Protein AF-A0A2Z4YDE4-F1 (afdb_monomer_lite)

Sequence (146 aa):
MEKSNVDPTDRDPVVAAVKQLNEPYKNTEFRRRPAYEYGSTKVHSVVFKGEDGEWRENYAFEKGKTIIAYHSLVDLLKDRKTYFLPFYQDHDSLKIITIILMALAFSAAFLYLVASGAKPESLQLLTGILGLLVGYLIGNVPGQKS

Organism: Rhizobium leguminosarum (NCBI:txid384)

Foldseek 3Di:
DDPPPPPPCVPDVQQVQQCVVCVVFPKADWDWDDWDDDDQKTKIWIWIQGPVRDIAIKIWIDHPPDIHIGRDPVRLCPDPVNPPPVDDPPVVVVVVVVVVVVVVVLVVLVVVCVVVPNDVVSVVVSVVVVVVVVVVCVVPPPDPDD

pLDDT: mean 74.9, std 16.46, range [34.81, 95.38]

Secondary structure (DSSP, 8-state):
-------GGGG-HHHHHHHHHTTTS--EEEEEEEEEEETTEEEEEEEEE-TTS-EEEEEEEEETTEEEEESSHHHHHH-TTS----S---HHHHHHHHHHHHHHHHHHHHHHHHHH---HHHHHHHHHHHHHHHHHHHHT-TT---

Radius of gyration: 26.17 Å; chains: 1; bounding box: 59×37×70 Å

Structure (mmCIF, N/CA/C/O backbone):
data_AF-A0A2Z4YDE4-F1
#
_entry.id   AF-A0A2Z4YDE4-F1
#
loop_
_atom_site.group_PDB
_atom_site.id
_atom_site.type_symbol
_atom_site.label_atom_id
_atom_site.label_alt_id
_atom_site.label_comp_id
_atom_site.label_asym_id
_atom_site.label_entity_id
_atom_site.label_seq_id
_atom_site.pdbx_PDB_ins_code
_atom_site.Cartn_x
_atom_site.Cartn_y
_atom_site.Cartn_z
_atom_site.occupancy
_atom_site.B_iso_or_equiv
_atom_site.auth_seq_id
_atom_site.auth_comp_id
_atom_site.auth_asym_id
_atom_site.auth_atom_id
_atom_site.pdbx_PDB_model_num
ATOM 1 N N . MET A 1 1 ? 29.069 -21.113 -22.623 1.00 39.69 1 MET A N 1
ATOM 2 C CA . MET A 1 1 ? 27.660 -21.063 -22.181 1.00 39.69 1 MET A CA 1
ATOM 3 C C . MET A 1 1 ? 27.582 -20.083 -21.033 1.00 39.69 1 MET A C 1
ATOM 5 O O . MET A 1 1 ? 27.920 -20.421 -19.906 1.00 39.69 1 MET A O 1
ATOM 9 N N . GLU A 1 2 ? 27.268 -18.840 -21.362 1.00 34.81 2 GLU A N 1
ATOM 10 C CA . GLU A 1 2 ? 27.121 -17.755 -20.402 1.00 34.81 2 GLU A CA 1
ATOM 11 C C . GLU A 1 2 ? 25.837 -18.015 -19.608 1.00 34.81 2 GLU A C 1
ATOM 13 O O . GLU A 1 2 ? 24.747 -18.102 -20.176 1.00 34.81 2 GLU A O 1
ATOM 18 N N . LYS A 1 3 ? 25.970 -18.275 -18.303 1.00 36.94 3 LYS A N 1
ATOM 19 C CA . LYS A 1 3 ? 24.816 -18.408 -17.414 1.00 36.94 3 LYS A CA 1
ATOM 20 C C . LYS A 1 3 ? 24.180 -17.026 -17.331 1.00 36.94 3 LYS A C 1
ATOM 22 O O . LYS A 1 3 ? 24.698 -16.159 -16.637 1.00 36.94 3 LYS A O 1
ATOM 27 N N . SER A 1 4 ? 23.093 -16.829 -18.072 1.00 39.53 4 SER A N 1
ATOM 28 C CA . SER A 1 4 ? 22.215 -15.673 -17.920 1.00 39.53 4 SER A CA 1
ATOM 29 C C . SER A 1 4 ? 21.767 -15.616 -16.455 1.00 39.53 4 SER A C 1
ATOM 31 O O . SER A 1 4 ? 20.924 -16.399 -16.016 1.00 39.53 4 SER A O 1
ATOM 33 N N . ASN A 1 5 ? 22.413 -14.744 -15.678 1.00 44.19 5 ASN A N 1
ATOM 34 C CA . ASN A 1 5 ? 21.977 -14.336 -14.348 1.00 44.19 5 ASN A CA 1
ATOM 35 C C . ASN A 1 5 ? 20.734 -13.464 -14.549 1.00 44.19 5 ASN A C 1
ATOM 37 O O . ASN A 1 5 ? 20.810 -12.239 -14.532 1.00 44.19 5 ASN A O 1
ATOM 41 N N . VAL A 1 6 ? 19.598 -14.103 -14.823 1.00 46.25 6 VAL A N 1
ATOM 42 C CA . VAL A 1 6 ? 18.300 -13.438 -14.725 1.00 46.25 6 VAL A CA 1
ATOM 43 C C . VAL A 1 6 ? 18.076 -13.194 -13.239 1.00 46.25 6 VAL A C 1
ATOM 45 O O . VAL A 1 6 ? 17.869 -14.140 -12.476 1.00 46.25 6 VAL A O 1
ATOM 48 N N . ASP A 1 7 ? 18.200 -11.935 -12.832 1.00 47.56 7 ASP A N 1
ATOM 49 C CA . ASP A 1 7 ? 17.901 -11.484 -11.480 1.00 47.56 7 ASP A CA 1
ATOM 50 C C . ASP A 1 7 ? 16.469 -11.949 -11.127 1.00 47.56 7 ASP A C 1
ATOM 52 O O . ASP A 1 7 ? 15.541 -11.715 -11.907 1.00 47.56 7 ASP A O 1
ATOM 56 N N . PRO A 1 8 ? 16.240 -12.661 -10.008 1.00 49.56 8 PRO A N 1
ATOM 57 C CA . PRO A 1 8 ? 14.916 -13.174 -9.642 1.00 49.56 8 PRO A CA 1
ATOM 58 C C . PRO A 1 8 ? 13.832 -12.084 -9.534 1.00 49.56 8 PRO A C 1
ATOM 60 O O . PRO A 1 8 ? 12.643 -12.408 -9.556 1.00 49.56 8 PRO A O 1
ATOM 63 N N . THR A 1 9 ? 14.218 -10.805 -9.479 1.00 51.34 9 THR A N 1
ATOM 64 C CA . THR A 1 9 ? 13.320 -9.643 -9.578 1.00 51.34 9 THR A CA 1
ATOM 65 C C . THR A 1 9 ? 12.639 -9.473 -10.944 1.00 51.34 9 THR A C 1
ATOM 67 O O . THR A 1 9 ? 11.587 -8.838 -11.004 1.00 51.34 9 THR A O 1
ATOM 70 N N . ASP A 1 10 ? 13.139 -10.090 -12.021 1.00 54.25 10 ASP A N 1
ATOM 71 C CA . ASP A 1 10 ? 12.501 -10.050 -13.351 1.00 54.25 10 ASP A CA 1
ATOM 72 C C . ASP A 1 10 ? 11.250 -10.932 -13.471 1.00 54.25 10 ASP A C 1
ATOM 74 O O . ASP A 1 10 ? 10.493 -10.810 -14.433 1.00 54.25 10 ASP A O 1
ATOM 78 N N . ARG A 1 11 ? 10.996 -11.811 -12.494 1.00 66.62 11 ARG A N 1
ATOM 79 C CA . ARG A 1 11 ? 9.797 -12.669 -12.460 1.00 66.62 11 ARG A CA 1
ATOM 80 C C . ARG A 1 11 ? 8.703 -12.157 -11.532 1.00 66.62 11 ARG A C 1
ATOM 82 O O . ARG A 1 11 ? 7.650 -12.784 -11.440 1.00 66.62 11 ARG A O 1
ATOM 89 N N . ASP A 1 12 ? 8.948 -11.058 -10.827 1.00 86.88 12 ASP A N 1
ATOM 90 C CA . ASP A 1 12 ? 7.967 -10.494 -9.913 1.00 86.88 12 ASP A CA 1
ATOM 91 C C . ASP A 1 12 ? 6.931 -9.675 -10.705 1.00 86.88 12 ASP A C 1
ATOM 93 O O . ASP A 1 12 ? 7.290 -8.657 -11.306 1.00 86.88 12 ASP A O 1
ATOM 97 N N . PRO A 1 13 ? 5.646 -10.076 -10.719 1.00 90.44 13 PRO A N 1
ATOM 98 C CA . PRO A 1 13 ? 4.628 -9.395 -1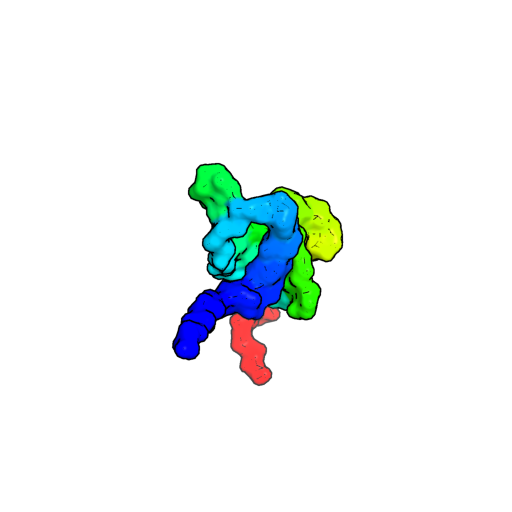1.513 1.00 90.44 13 PRO A CA 1
ATOM 99 C C . PRO A 1 13 ? 4.394 -7.945 -11.055 1.00 90.44 13 PRO A C 1
ATOM 101 O O . PRO A 1 13 ? 3.970 -7.109 -11.852 1.00 90.44 13 PRO A O 1
ATOM 104 N N . VAL A 1 14 ? 4.727 -7.615 -9.804 1.00 91.44 14 VAL A N 1
ATOM 105 C CA . VAL A 1 14 ? 4.675 -6.248 -9.269 1.00 91.44 14 VAL A CA 1
ATOM 106 C C . VAL A 1 14 ? 5.793 -5.396 -9.864 1.00 91.44 14 VAL A C 1
ATOM 108 O O . VAL A 1 14 ? 5.553 -4.280 -10.326 1.00 91.44 14 VAL A O 1
ATOM 111 N N . VAL A 1 15 ? 7.019 -5.926 -9.884 1.00 93.12 15 VAL A N 1
ATOM 112 C CA . VAL A 1 15 ? 8.171 -5.237 -10.481 1.00 93.12 15 VAL A CA 1
ATOM 113 C C . VAL A 1 15 ? 7.960 -5.077 -11.984 1.00 93.12 15 VAL A C 1
ATOM 115 O O . VAL A 1 15 ? 8.221 -4.002 -12.515 1.00 93.12 15 VAL A O 1
ATOM 118 N N . ALA A 1 16 ? 7.423 -6.097 -12.658 1.00 92.56 16 ALA A N 1
ATOM 119 C CA . ALA A 1 16 ? 7.093 -6.039 -14.079 1.00 92.56 16 ALA A CA 1
ATOM 120 C C . ALA A 1 16 ? 6.074 -4.931 -14.397 1.00 92.56 16 ALA A C 1
ATOM 122 O O . ALA A 1 16 ? 6.294 -4.156 -15.326 1.00 92.56 16 ALA A O 1
ATOM 123 N N . ALA A 1 17 ? 5.011 -4.793 -13.597 1.00 92.94 17 ALA A N 1
ATOM 124 C CA . ALA A 1 17 ? 4.031 -3.719 -13.768 1.00 92.94 17 ALA A CA 1
ATOM 125 C C . ALA A 1 17 ? 4.662 -2.323 -13.604 1.00 92.94 17 ALA A C 1
ATOM 127 O O . ALA A 1 17 ? 4.370 -1.409 -14.376 1.00 92.94 17 ALA A O 1
ATOM 128 N N . VAL A 1 18 ? 5.568 -2.154 -12.633 1.00 93.31 18 VAL A N 1
ATOM 129 C CA . VAL A 1 18 ? 6.284 -0.883 -12.433 1.00 93.31 18 VAL A CA 1
ATOM 130 C C . VAL A 1 18 ? 7.301 -0.617 -13.547 1.00 93.31 18 VAL A C 1
ATOM 132 O O . VAL A 1 18 ? 7.440 0.530 -13.970 1.00 93.31 18 VAL A O 1
ATOM 135 N N . LYS A 1 19 ? 7.982 -1.647 -14.061 1.00 93.25 19 LYS A N 1
ATOM 136 C CA . LYS A 1 19 ? 8.865 -1.528 -15.231 1.00 93.25 19 LYS A CA 1
ATOM 137 C C . LYS A 1 19 ? 8.086 -1.093 -16.469 1.00 93.25 19 LYS A C 1
ATOM 139 O O . LYS A 1 19 ? 8.529 -0.174 -17.140 1.00 93.25 19 LYS A O 1
ATOM 144 N N . GLN A 1 20 ? 6.915 -1.681 -16.720 1.00 92.94 20 GLN A N 1
ATOM 145 C CA . GLN A 1 20 ? 6.049 -1.306 -17.842 1.00 92.94 20 GLN A CA 1
ATOM 146 C C . GLN A 1 20 ? 5.588 0.154 -17.745 1.00 92.94 20 GLN A C 1
ATOM 148 O O . GLN A 1 20 ? 5.657 0.891 -18.722 1.00 92.94 20 GLN A O 1
ATOM 153 N N . LEU A 1 21 ? 5.179 0.605 -16.555 1.00 93.62 21 LEU A N 1
ATOM 154 C CA . LEU A 1 21 ? 4.831 2.010 -16.323 1.00 93.62 21 LEU A CA 1
ATOM 155 C C . LEU A 1 21 ? 6.002 2.963 -16.631 1.00 93.62 21 LEU A C 1
ATOM 157 O O . LEU A 1 21 ? 5.789 4.105 -17.031 1.00 93.62 21 LEU A O 1
ATOM 161 N N . ASN A 1 22 ? 7.234 2.495 -16.433 1.00 92.00 22 ASN A N 1
ATOM 162 C CA . ASN A 1 22 ? 8.451 3.264 -16.655 1.00 92.00 22 ASN A CA 1
ATOM 163 C C . ASN A 1 22 ? 9.151 2.958 -17.987 1.00 92.00 22 ASN A C 1
ATOM 165 O O . ASN A 1 22 ? 10.256 3.447 -18.187 1.00 92.00 22 ASN A O 1
ATOM 169 N N . GLU A 1 23 ? 8.535 2.201 -18.899 1.00 90.06 23 GLU A N 1
ATOM 170 C CA . GLU A 1 23 ? 9.112 1.856 -20.208 1.00 90.06 23 GLU A CA 1
ATOM 171 C C . GLU A 1 23 ? 9.625 3.073 -21.011 1.00 90.06 23 GLU A C 1
ATOM 173 O O . GLU A 1 23 ? 10.663 2.947 -21.663 1.00 90.06 23 GLU A O 1
ATOM 178 N N . PRO A 1 24 ? 9.001 4.272 -20.931 1.00 90.94 24 PRO A N 1
ATOM 179 C CA . PRO A 1 24 ? 9.529 5.466 -21.596 1.00 90.94 24 PRO A CA 1
ATOM 180 C C . PRO A 1 24 ? 10.858 5.997 -21.032 1.00 90.94 24 PRO A C 1
ATOM 182 O O . PRO A 1 24 ? 11.472 6.853 -21.666 1.00 90.94 24 PRO A O 1
ATOM 185 N N . TYR A 1 25 ? 11.289 5.538 -19.854 1.00 87.81 25 TYR A N 1
ATOM 186 C CA . TYR A 1 25 ? 12.447 6.051 -19.120 1.00 87.81 25 TYR A CA 1
ATOM 187 C C . TYR A 1 25 ? 13.546 4.988 -19.015 1.00 87.81 25 TYR A C 1
ATOM 189 O O . TYR A 1 25 ? 13.283 3.808 -18.774 1.00 87.81 25 TYR A O 1
ATOM 197 N N . LYS A 1 26 ? 14.812 5.397 -19.107 1.00 88.25 26 LYS A N 1
ATOM 198 C CA . LYS A 1 26 ? 15.990 4.524 -18.947 1.00 88.25 26 LYS A CA 1
ATOM 199 C C . LYS A 1 26 ? 16.318 4.260 -17.474 1.00 88.25 26 LYS A C 1
ATOM 201 O O . LYS A 1 26 ? 17.442 4.465 -17.019 1.00 88.25 26 LYS A O 1
ATOM 206 N N . ASN A 1 27 ? 15.322 3.799 -16.728 1.00 89.62 27 ASN A N 1
ATOM 207 C CA . ASN A 1 27 ? 15.443 3.482 -15.310 1.00 89.62 27 ASN A CA 1
ATOM 208 C C . ASN A 1 27 ? 16.116 2.114 -15.103 1.00 89.62 27 ASN A C 1
ATOM 210 O O . ASN A 1 27 ? 15.966 1.194 -15.909 1.00 89.62 27 ASN A O 1
ATOM 214 N N . THR A 1 28 ? 16.842 1.957 -13.998 1.00 88.94 28 THR A N 1
ATOM 215 C CA . THR A 1 28 ? 17.616 0.748 -13.668 1.00 88.94 28 THR A CA 1
ATOM 216 C C . THR A 1 28 ? 17.372 0.302 -12.221 1.00 88.94 28 THR A C 1
ATOM 218 O O . THR A 1 28 ? 16.731 1.002 -11.444 1.00 88.94 28 THR A O 1
ATOM 221 N N . GLU A 1 29 ? 17.855 -0.887 -11.847 1.00 90.50 29 GLU A N 1
ATOM 222 C CA . GLU A 1 29 ? 17.864 -1.375 -10.453 1.00 90.50 29 GLU A CA 1
ATOM 223 C C . GLU A 1 29 ? 16.503 -1.374 -9.725 1.00 90.50 29 GLU A C 1
ATOM 225 O O . GLU A 1 29 ? 16.380 -0.904 -8.594 1.00 90.50 29 GLU A O 1
ATOM 230 N N . PHE A 1 30 ? 15.469 -1.937 -10.349 1.00 91.38 30 PHE A N 1
ATOM 231 C CA . PHE A 1 30 ? 14.158 -2.069 -9.712 1.00 91.38 30 PHE A CA 1
ATOM 232 C C . PHE A 1 30 ? 14.197 -3.078 -8.559 1.00 91.38 30 PHE A C 1
ATOM 234 O O . PHE A 1 30 ? 14.541 -4.244 -8.754 1.00 91.38 30 PHE A O 1
ATOM 241 N N . ARG A 1 31 ? 13.793 -2.653 -7.360 1.00 89.88 31 ARG A N 1
ATOM 242 C CA . ARG A 1 31 ? 13.724 -3.496 -6.162 1.00 89.88 31 ARG A CA 1
ATOM 243 C C . ARG A 1 31 ? 12.389 -3.298 -5.462 1.00 89.88 31 ARG A C 1
ATOM 245 O O . ARG A 1 31 ? 12.022 -2.184 -5.092 1.00 89.88 31 ARG A O 1
ATOM 252 N N . ARG A 1 32 ? 11.670 -4.397 -5.242 1.00 89.94 32 ARG A N 1
ATOM 253 C CA . ARG A 1 32 ? 10.428 -4.389 -4.466 1.00 89.94 32 ARG A CA 1
ATOM 254 C C . ARG A 1 32 ? 10.739 -4.267 -2.973 1.00 89.94 32 ARG A C 1
ATOM 256 O O . ARG A 1 32 ? 11.576 -5.001 -2.450 1.00 89.94 32 ARG A O 1
ATOM 263 N N . ARG A 1 33 ? 10.047 -3.362 -2.288 1.00 88.06 33 ARG A N 1
ATOM 264 C CA . ARG A 1 33 ? 10.041 -3.237 -0.825 1.00 88.06 33 ARG A CA 1
ATOM 265 C C . ARG A 1 33 ? 8.953 -4.124 -0.203 1.00 88.06 33 ARG A C 1
ATOM 267 O O . ARG A 1 33 ? 8.111 -4.649 -0.930 1.00 88.06 33 ARG A O 1
ATOM 274 N N . PRO A 1 34 ? 8.960 -4.331 1.126 1.00 83.31 34 PRO A N 1
ATOM 275 C CA . PRO A 1 34 ? 7.865 -5.017 1.804 1.00 83.31 34 PRO A CA 1
ATOM 276 C C . PRO A 1 34 ? 6.505 -4.404 1.451 1.00 83.31 34 PRO A C 1
ATOM 278 O O . PRO A 1 34 ? 6.385 -3.188 1.295 1.00 83.31 34 PRO A O 1
ATOM 281 N N . ALA A 1 35 ? 5.497 -5.260 1.312 1.00 84.12 35 ALA A N 1
ATOM 282 C CA . ALA A 1 35 ? 4.147 -4.838 0.984 1.00 84.12 35 ALA A CA 1
ATOM 283 C C . ALA A 1 35 ? 3.386 -4.418 2.244 1.00 84.12 35 ALA A C 1
ATOM 285 O O . ALA A 1 35 ? 3.523 -5.040 3.298 1.00 84.12 35 ALA A O 1
ATOM 286 N N . TYR A 1 36 ? 2.525 -3.418 2.105 1.00 81.81 36 TYR A N 1
ATOM 287 C CA . TYR A 1 36 ? 1.468 -3.153 3.071 1.00 81.81 36 TYR A CA 1
ATOM 288 C C . TYR A 1 36 ? 0.255 -4.002 2.697 1.00 81.81 36 TYR A C 1
ATOM 290 O O . TYR A 1 36 ? -0.278 -3.874 1.593 1.00 81.81 36 TYR A O 1
ATOM 298 N N . GLU A 1 37 ? -0.162 -4.890 3.594 1.00 82.69 37 GLU A N 1
ATOM 299 C CA . GLU A 1 37 ? -1.266 -5.822 3.358 1.00 82.69 37 GLU A CA 1
ATOM 300 C C . GLU A 1 37 ? -2.516 -5.388 4.133 1.00 82.69 37 GLU A C 1
ATOM 302 O O . GLU A 1 37 ? -2.446 -5.062 5.317 1.00 82.69 37 GLU A O 1
ATOM 307 N N . TYR A 1 38 ? -3.673 -5.398 3.468 1.00 70.50 38 TYR A N 1
ATOM 308 C CA . TYR A 1 38 ? -4.974 -5.149 4.084 1.00 70.50 38 TYR A CA 1
ATOM 309 C C . TYR A 1 38 ? -6.046 -6.046 3.457 1.00 70.50 38 TYR A C 1
ATOM 311 O O . TYR A 1 38 ? -6.449 -5.869 2.303 1.00 70.50 38 TYR A O 1
ATOM 319 N N . GLY A 1 39 ? -6.518 -7.034 4.218 1.00 76.62 39 GLY A N 1
ATOM 320 C CA . GLY A 1 39 ? -7.441 -8.049 3.710 1.00 76.62 39 GLY A CA 1
ATOM 321 C C . GLY A 1 39 ? -6.842 -8.801 2.516 1.00 76.62 39 GLY A C 1
ATOM 322 O O . GLY A 1 39 ? -5.771 -9.387 2.615 1.00 76.62 39 GLY A O 1
ATOM 323 N N . SER A 1 40 ? -7.528 -8.774 1.371 1.00 79.69 40 SER A N 1
ATOM 324 C CA . SER A 1 40 ? -7.059 -9.391 0.118 1.00 79.69 40 SER A CA 1
ATOM 325 C C . SER A 1 40 ? -6.222 -8.455 -0.765 1.00 79.69 40 SER A C 1
ATOM 327 O O . SER A 1 40 ? -6.006 -8.754 -1.942 1.00 79.69 40 SER A O 1
ATOM 329 N N . THR A 1 41 ? -5.864 -7.283 -0.251 1.00 82.94 41 THR A N 1
ATOM 330 C CA . THR A 1 41 ? -5.223 -6.205 -1.001 1.00 82.94 41 THR A CA 1
ATOM 331 C C . THR A 1 41 ? -3.796 -6.021 -0.511 1.00 82.94 41 THR A C 1
ATOM 333 O O . THR A 1 41 ? -3.556 -6.013 0.696 1.00 82.94 41 THR A O 1
ATOM 336 N N . LYS A 1 42 ? -2.857 -5.827 -1.436 1.00 88.12 42 LYS A N 1
ATOM 337 C CA . LYS A 1 42 ? -1.460 -5.524 -1.128 1.00 88.12 42 LYS A CA 1
ATOM 338 C C . LYS A 1 42 ? -1.005 -4.282 -1.866 1.00 88.12 42 LYS A C 1
ATOM 340 O O . LYS A 1 42 ? -1.410 -4.025 -2.997 1.00 88.12 42 LYS A O 1
ATOM 345 N N . VAL A 1 43 ? -0.155 -3.512 -1.211 1.00 89.81 43 VAL A N 1
ATOM 346 C CA . VAL A 1 43 ? 0.376 -2.259 -1.734 1.00 89.81 43 VAL A CA 1
ATOM 347 C C . VAL A 1 43 ? 1.875 -2.344 -1.641 1.00 89.81 43 VAL A C 1
ATOM 349 O O . VAL A 1 43 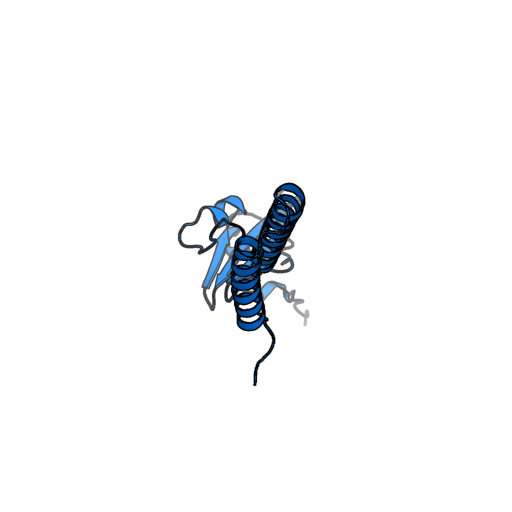? 2.451 -2.375 -0.556 1.00 89.81 43 VAL A O 1
ATOM 352 N N . HIS A 1 44 ? 2.500 -2.424 -2.800 1.00 92.00 44 HIS A N 1
ATOM 353 C CA . HIS A 1 44 ? 3.928 -2.602 -2.933 1.00 92.00 44 HIS A CA 1
ATOM 354 C C . HIS A 1 44 ? 4.561 -1.268 -3.275 1.00 92.00 44 HIS A C 1
ATOM 356 O O . HIS A 1 44 ? 4.098 -0.566 -4.173 1.00 92.00 44 HIS A O 1
ATOM 362 N N . SER A 1 45 ? 5.647 -0.945 -2.590 1.00 93.12 45 SER A N 1
ATOM 363 C CA . SER A 1 45 ? 6.588 0.055 -3.076 1.00 93.12 45 SER A CA 1
ATOM 364 C C . SER A 1 45 ? 7.653 -0.649 -3.921 1.00 93.12 45 SER A C 1
ATOM 366 O O . SER A 1 45 ? 8.139 -1.729 -3.568 1.00 93.12 45 SER A O 1
ATOM 368 N N . VAL A 1 46 ? 8.021 -0.040 -5.042 1.00 95.25 46 VAL A N 1
ATOM 369 C CA . VAL A 1 46 ? 9.140 -0.471 -5.875 1.00 95.25 46 VAL A CA 1
ATOM 370 C C . VAL A 1 46 ? 10.064 0.719 -6.057 1.00 95.25 46 VAL A C 1
ATOM 372 O O . VAL A 1 46 ? 9.703 1.711 -6.693 1.00 95.25 46 VAL A O 1
ATOM 375 N N . VAL A 1 47 ? 11.267 0.604 -5.502 1.00 94.94 47 VAL A N 1
ATOM 376 C CA . VAL A 1 47 ? 12.322 1.593 -5.712 1.00 94.94 47 VAL A CA 1
ATOM 377 C C . VAL A 1 47 ? 13.109 1.259 -6.964 1.00 94.94 47 VAL A C 1
ATOM 379 O O . VAL A 1 47 ? 13.297 0.090 -7.292 1.00 94.94 47 VAL A O 1
ATOM 382 N N . PHE A 1 48 ? 13.574 2.281 -7.660 1.00 94.12 48 PHE A N 1
ATOM 383 C CA . PHE A 1 48 ? 14.407 2.153 -8.846 1.00 94.12 48 PHE A CA 1
ATOM 384 C C . PHE A 1 48 ? 15.344 3.348 -8.935 1.00 94.12 48 PHE A C 1
ATOM 386 O O . PHE A 1 48 ? 15.134 4.380 -8.296 1.00 94.12 48 PHE A O 1
ATOM 393 N N . LYS A 1 49 ? 16.382 3.199 -9.742 1.00 94.88 49 LYS A N 1
ATOM 394 C CA . LYS A 1 49 ? 17.337 4.249 -10.042 1.00 94.88 49 LYS A CA 1
ATOM 395 C C . LYS A 1 49 ? 16.934 4.934 -11.344 1.00 94.88 49 LYS A C 1
ATOM 397 O O . LYS A 1 49 ? 16.797 4.269 -12.373 1.00 94.88 49 LYS A O 1
ATOM 402 N N . GLY A 1 50 ? 16.683 6.236 -11.276 1.00 91.06 50 GLY A N 1
ATOM 403 C CA . GLY A 1 50 ? 16.302 7.059 -12.420 1.00 91.06 50 GLY A CA 1
ATOM 404 C C . GLY A 1 50 ? 17.437 7.235 -13.428 1.00 91.06 50 GLY A C 1
ATOM 405 O O . GLY A 1 50 ? 18.578 6.838 -13.183 1.00 91.06 50 GLY A O 1
ATOM 406 N N . GLU A 1 51 ? 17.133 7.871 -14.559 1.00 91.75 51 GLU A N 1
ATOM 407 C CA . GLU A 1 51 ? 18.130 8.231 -15.583 1.00 91.75 51 GLU A CA 1
ATOM 408 C C . GLU A 1 51 ? 19.229 9.159 -15.042 1.00 91.75 51 GLU A C 1
ATOM 410 O O . GLU A 1 51 ? 20.371 9.123 -15.495 1.00 91.75 51 GLU A O 1
ATOM 415 N N . ASP A 1 52 ? 18.876 9.971 -14.048 1.00 92.50 52 ASP A N 1
ATOM 416 C CA . ASP A 1 52 ? 19.760 10.866 -13.303 1.00 92.50 52 ASP A CA 1
ATOM 417 C C . ASP A 1 52 ? 20.611 10.142 -12.248 1.00 92.50 52 ASP A C 1
ATOM 419 O O . ASP A 1 52 ? 21.465 10.754 -11.612 1.00 92.50 52 ASP A O 1
ATOM 423 N N . GLY A 1 53 ? 20.408 8.837 -12.063 1.00 90.00 53 GLY A N 1
ATOM 424 C CA . GLY A 1 53 ? 21.077 8.050 -11.035 1.00 90.00 53 GLY A CA 1
ATOM 425 C C . GLY A 1 53 ? 20.467 8.195 -9.639 1.00 90.00 53 GLY A C 1
ATOM 426 O O . GLY A 1 53 ? 20.954 7.540 -8.715 1.00 90.00 53 GLY A O 1
ATOM 427 N N . GLU A 1 54 ? 19.404 8.988 -9.486 1.00 94.19 54 GLU A N 1
ATOM 428 C CA . GLU A 1 54 ? 18.722 9.201 -8.211 1.00 94.19 54 GLU A CA 1
ATOM 429 C C . GLU A 1 54 ? 17.753 8.060 -7.900 1.00 94.19 54 GLU A C 1
ATOM 431 O O . GLU A 1 54 ? 17.108 7.490 -8.786 1.00 94.19 54 GLU A O 1
ATOM 436 N N . TRP A 1 55 ? 17.619 7.731 -6.617 1.00 92.81 55 TRP A N 1
ATOM 437 C CA . TRP A 1 55 ? 16.645 6.736 -6.179 1.00 92.81 55 TRP A CA 1
ATOM 438 C C . TRP A 1 55 ? 15.243 7.334 -6.150 1.00 92.81 55 TRP A C 1
ATOM 440 O O . TRP A 1 55 ? 14.983 8.338 -5.489 1.00 92.81 55 TRP A O 1
ATOM 450 N N . ARG A 1 56 ? 14.323 6.674 -6.846 1.00 92.88 56 ARG A N 1
ATOM 451 C CA . ARG A 1 56 ? 12.912 7.044 -6.958 1.00 92.88 56 ARG A CA 1
ATOM 452 C C . ARG A 1 56 ? 12.039 5.856 -6.579 1.00 92.88 56 ARG A C 1
ATOM 454 O O . ARG A 1 56 ? 12.513 4.723 -6.487 1.00 92.88 56 ARG A O 1
ATOM 461 N N . GLU A 1 57 ? 10.766 6.119 -6.321 1.00 93.38 57 GLU A N 1
ATOM 462 C CA . GLU A 1 57 ? 9.829 5.118 -5.822 1.00 93.38 57 GLU A CA 1
ATOM 463 C C . GLU A 1 57 ? 8.490 5.240 -6.543 1.00 93.38 57 GLU A C 1
ATOM 465 O O . GLU A 1 57 ? 7.874 6.303 -6.553 1.00 93.38 57 GLU A O 1
ATOM 470 N N . ASN A 1 58 ? 8.043 4.123 -7.109 1.00 95.38 58 ASN A N 1
ATOM 471 C CA . ASN A 1 58 ? 6.706 3.958 -7.657 1.00 95.38 58 ASN A CA 1
ATOM 472 C C . ASN A 1 58 ? 5.935 2.960 -6.791 1.00 95.38 58 ASN A C 1
ATOM 474 O O . ASN A 1 58 ? 6.511 2.188 -6.019 1.00 95.38 58 ASN A O 1
ATOM 478 N N . TYR A 1 59 ? 4.618 2.953 -6.948 1.00 93.44 59 TYR A N 1
ATOM 479 C CA . TYR A 1 59 ? 3.727 2.143 -6.128 1.00 93.44 59 TYR A CA 1
ATOM 480 C C . TYR A 1 59 ? 2.920 1.198 -7.006 1.00 93.44 59 TYR A C 1
ATOM 482 O O . TYR A 1 59 ? 2.585 1.529 -8.137 1.00 93.44 59 TYR A O 1
ATOM 490 N N . ALA A 1 60 ? 2.592 0.022 -6.492 1.00 92.38 60 ALA A N 1
ATOM 491 C CA . ALA A 1 60 ? 1.759 -0.946 -7.182 1.00 92.38 60 ALA A CA 1
ATOM 492 C C . ALA A 1 60 ? 0.699 -1.506 -6.235 1.00 92.38 60 ALA A C 1
ATOM 494 O O . ALA A 1 60 ? 0.994 -1.965 -5.134 1.00 92.38 60 ALA A O 1
ATOM 495 N N . PHE A 1 61 ? -0.548 -1.464 -6.683 1.00 91.25 61 PHE A N 1
ATOM 496 C CA . PHE A 1 61 ? -1.698 -2.037 -6.007 1.00 91.25 61 PHE A CA 1
ATOM 497 C C . PHE A 1 61 ? -1.974 -3.432 -6.560 1.00 91.25 61 PHE A C 1
ATOM 499 O O . PHE A 1 61 ? -2.132 -3.594 -7.767 1.00 91.25 61 PHE A O 1
ATOM 506 N N . GLU A 1 62 ? -2.079 -4.421 -5.681 1.00 90.19 62 GLU A N 1
ATOM 507 C CA . GLU A 1 62 ? -2.405 -5.805 -6.003 1.00 90.19 62 GLU A CA 1
ATOM 508 C C . GLU A 1 62 ? -3.700 -6.216 -5.291 1.00 90.19 62 GLU A C 1
ATOM 510 O O . GLU A 1 62 ? -3.825 -6.102 -4.071 1.00 90.19 62 GLU A O 1
ATOM 515 N N . LYS A 1 63 ? -4.668 -6.736 -6.049 1.00 87.19 63 LYS A N 1
ATOM 516 C CA . LYS A 1 63 ? -5.896 -7.339 -5.517 1.00 87.19 63 LYS A CA 1
ATOM 517 C C . LYS A 1 63 ? -6.232 -8.597 -6.309 1.00 87.19 63 LYS A C 1
ATOM 519 O O . LYS A 1 63 ? -6.656 -8.531 -7.464 1.00 87.19 63 LYS A O 1
ATOM 524 N N . GLY A 1 64 ? -6.059 -9.760 -5.683 1.00 84.56 64 GLY A N 1
ATOM 525 C CA . GLY A 1 64 ? -6.225 -11.048 -6.359 1.00 84.56 64 GLY A CA 1
ATOM 526 C C . GLY A 1 64 ? -5.214 -11.214 -7.497 1.00 84.56 64 GLY A C 1
ATOM 527 O O . GLY A 1 64 ? -4.026 -11.335 -7.242 1.00 84.56 64 GLY A O 1
ATOM 528 N N . LYS A 1 65 ? -5.685 -11.228 -8.751 1.00 85.25 65 LYS A N 1
ATOM 529 C CA . LYS A 1 65 ? -4.822 -11.309 -9.950 1.00 85.25 65 LYS A CA 1
ATOM 530 C C . LYS A 1 65 ? -4.587 -9.956 -10.628 1.00 85.25 65 LYS A C 1
ATOM 532 O O . LYS A 1 65 ? -3.892 -9.891 -11.637 1.00 85.25 65 LYS A O 1
ATOM 537 N N . THR A 1 66 ? -5.210 -8.894 -10.128 1.00 86.62 66 THR A N 1
ATOM 538 C CA . THR A 1 66 ? -5.113 -7.559 -10.716 1.00 86.62 66 THR A CA 1
ATOM 539 C C . THR A 1 66 ? -3.965 -6.804 -10.066 1.00 86.62 66 THR A C 1
ATOM 541 O O . THR A 1 66 ? -3.951 -6.667 -8.844 1.00 86.62 66 THR A O 1
ATOM 544 N N . ILE A 1 67 ? -3.040 -6.297 -10.883 1.00 91.38 67 ILE A N 1
ATOM 545 C CA . ILE A 1 67 ? -1.930 -5.441 -10.456 1.00 91.38 67 ILE A CA 1
ATOM 546 C C . ILE A 1 67 ? -1.986 -4.148 -11.268 1.00 91.38 67 ILE A C 1
ATOM 548 O O . ILE A 1 67 ? -2.095 -4.194 -12.492 1.00 91.38 67 ILE A O 1
ATOM 552 N N . ILE A 1 68 ? -1.931 -3.004 -10.589 1.00 91.62 68 ILE A N 1
ATOM 553 C CA . ILE A 1 68 ? -1.946 -1.671 -11.204 1.00 91.62 68 ILE A CA 1
ATOM 554 C C . ILE A 1 68 ? -0.801 -0.854 -10.608 1.00 91.62 68 ILE A C 1
ATOM 556 O O . ILE A 1 68 ? -0.709 -0.735 -9.387 1.00 91.62 68 ILE A O 1
ATOM 560 N N . ALA A 1 69 ? 0.069 -0.304 -11.454 1.00 93.81 69 ALA A N 1
ATOM 561 C CA . ALA A 1 69 ? 1.196 0.530 -11.042 1.00 93.81 69 ALA A CA 1
ATOM 562 C C . ALA A 1 69 ? 0.867 2.030 -11.142 1.00 93.81 69 ALA A C 1
ATOM 564 O O . ALA A 1 69 ? 0.107 2.453 -12.010 1.00 93.81 69 ALA A O 1
ATOM 565 N N . TYR A 1 70 ? 1.492 2.830 -10.279 1.00 93.69 70 TYR A N 1
ATOM 566 C CA . TYR A 1 70 ? 1.316 4.274 -10.143 1.00 93.69 70 TYR A CA 1
ATOM 567 C C . TYR A 1 70 ? 2.671 4.974 -9.987 1.00 93.69 70 TYR A C 1
ATOM 569 O O . TYR A 1 70 ? 3.588 4.439 -9.356 1.00 93.69 70 TYR A O 1
ATOM 577 N N . HIS A 1 71 ? 2.789 6.189 -10.532 1.00 93.44 71 HIS A N 1
ATOM 578 C CA . HIS A 1 71 ? 4.012 6.998 -10.432 1.00 93.44 71 HIS A CA 1
ATOM 579 C C . HIS A 1 71 ? 4.262 7.535 -9.024 1.00 93.44 71 HIS A C 1
ATOM 581 O O . HIS A 1 71 ? 5.402 7.798 -8.661 1.00 93.44 71 HIS A O 1
ATOM 587 N N . SER A 1 72 ? 3.212 7.696 -8.222 1.00 90.38 72 SER A N 1
ATOM 588 C CA . SER A 1 72 ? 3.331 8.187 -6.857 1.00 90.38 72 SER A CA 1
ATOM 589 C C . SER A 1 72 ? 2.292 7.553 -5.939 1.00 90.38 72 SER A C 1
ATOM 591 O O . SER A 1 72 ? 1.246 7.069 -6.384 1.00 90.38 72 SER A O 1
ATOM 593 N N . LEU A 1 73 ? 2.558 7.611 -4.632 1.00 85.69 73 LEU A N 1
ATOM 594 C CA . LEU A 1 73 ? 1.578 7.234 -3.616 1.00 85.69 73 LEU A CA 1
ATOM 595 C C . LEU A 1 73 ? 0.310 8.086 -3.737 1.00 85.69 73 LEU A C 1
ATOM 597 O O . LEU A 1 73 ? -0.794 7.591 -3.552 1.00 85.69 73 LEU A O 1
ATOM 601 N N . VAL A 1 74 ? 0.459 9.365 -4.083 1.00 84.44 74 VAL A N 1
ATOM 602 C CA . VAL A 1 74 ? -0.665 10.293 -4.233 1.00 84.44 74 VAL A CA 1
ATOM 603 C C . VAL A 1 74 ? -1.594 9.854 -5.365 1.00 84.44 74 VAL A C 1
ATOM 605 O O . VAL A 1 74 ? -2.810 9.908 -5.194 1.00 84.44 74 VAL A O 1
ATOM 608 N N . ASP A 1 75 ? -1.051 9.396 -6.494 1.00 86.94 75 ASP A N 1
ATOM 609 C CA . ASP A 1 75 ? -1.858 8.914 -7.623 1.00 86.94 75 ASP A CA 1
ATOM 610 C C . ASP A 1 75 ? -2.611 7.634 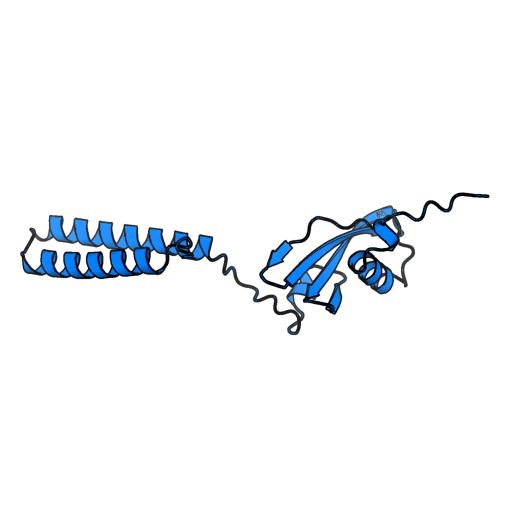-7.262 1.00 86.94 75 ASP A C 1
ATOM 612 O O . ASP A 1 75 ? -3.804 7.517 -7.541 1.00 86.94 75 ASP A O 1
ATOM 616 N N . LEU A 1 76 ? -1.937 6.723 -6.558 1.00 87.00 76 LEU A N 1
ATOM 617 C CA . LEU A 1 76 ? -2.544 5.506 -6.029 1.00 87.00 76 LEU A CA 1
ATOM 618 C C . LEU A 1 76 ? -3.703 5.822 -5.070 1.00 87.00 76 LEU A C 1
ATOM 620 O O . LEU A 1 76 ? -4.770 5.221 -5.173 1.00 87.00 76 LEU A O 1
ATOM 624 N N . LEU A 1 77 ? -3.517 6.787 -4.165 1.00 80.81 77 LEU A N 1
ATOM 625 C CA . LEU A 1 77 ? -4.533 7.188 -3.185 1.00 80.81 77 LEU A CA 1
ATOM 626 C C . LEU A 1 77 ? -5.705 7.965 -3.805 1.00 80.81 77 LEU A C 1
ATOM 628 O O . LEU A 1 77 ? -6.786 8.009 -3.221 1.00 80.81 77 LEU A O 1
ATOM 632 N N . LYS A 1 78 ? -5.506 8.603 -4.963 1.00 81.56 78 LYS A N 1
ATOM 633 C CA . LYS A 1 78 ? -6.552 9.356 -5.672 1.00 81.56 78 LYS A CA 1
ATOM 634 C C . LYS A 1 78 ? -7.426 8.484 -6.568 1.00 81.56 78 LYS A C 1
ATOM 636 O O . LYS A 1 78 ? -8.528 8.916 -6.920 1.00 81.56 78 LYS A O 1
ATOM 641 N N . ASP A 1 79 ? -6.964 7.300 -6.967 1.00 77.00 79 ASP A N 1
ATOM 642 C CA . ASP A 1 79 ? -7.760 6.430 -7.827 1.00 77.00 79 ASP A CA 1
ATOM 643 C C . ASP A 1 79 ? -8.946 5.831 -7.060 1.00 77.00 79 ASP A C 1
ATOM 645 O O . ASP A 1 79 ? -8.794 4.958 -6.210 1.00 77.00 79 ASP A O 1
ATOM 649 N N . ARG A 1 80 ? -10.154 6.266 -7.435 1.00 58.00 80 ARG A N 1
ATOM 650 C CA . ARG A 1 80 ? -11.429 5.803 -6.867 1.00 58.00 80 ARG A CA 1
ATOM 651 C C . ARG A 1 80 ? -11.703 4.314 -7.099 1.00 58.00 80 ARG A C 1
ATOM 653 O O . ARG A 1 80 ? -12.579 3.764 -6.435 1.00 58.00 80 ARG A O 1
ATOM 660 N N . LYS A 1 81 ? -11.027 3.668 -8.060 1.00 57.91 81 LYS A N 1
ATOM 661 C CA . LYS A 1 81 ? -11.129 2.213 -8.298 1.00 57.91 81 LYS A CA 1
ATOM 662 C C . LYS A 1 81 ? -10.253 1.415 -7.343 1.00 57.91 81 LYS A C 1
ATOM 664 O O . LYS A 1 81 ? -10.544 0.251 -7.052 1.00 57.91 81 LYS A O 1
ATOM 669 N N . THR A 1 82 ? -9.201 2.044 -6.842 1.00 59.22 82 THR A N 1
ATOM 670 C CA . THR A 1 82 ? -8.417 1.522 -5.744 1.00 59.22 82 THR A CA 1
ATOM 671 C C . THR A 1 82 ? -9.267 1.714 -4.498 1.00 59.22 82 THR A C 1
ATOM 673 O O . THR A 1 82 ? -9.483 2.831 -4.045 1.00 59.22 82 THR A O 1
ATOM 676 N N . TYR A 1 83 ? -9.796 0.625 -3.936 1.00 56.62 83 TYR A N 1
ATOM 677 C CA . TYR A 1 83 ? -10.530 0.640 -2.661 1.00 56.62 83 TYR A CA 1
ATOM 678 C C . TYR A 1 83 ? -9.594 0.947 -1.474 1.00 56.62 83 TYR A C 1
ATOM 680 O O . TYR A 1 83 ? -9.701 0.340 -0.411 1.00 56.62 83 TYR A O 1
ATOM 688 N N . PHE A 1 84 ? -8.649 1.870 -1.650 1.00 52.66 84 PHE A N 1
ATOM 689 C CA . PHE A 1 84 ? -8.062 2.613 -0.560 1.00 52.66 84 PHE A CA 1
ATOM 690 C C . PHE A 1 84 ? -9.177 3.477 0.006 1.00 52.66 84 PHE A C 1
ATOM 692 O O . PHE A 1 84 ? -9.402 4.594 -0.439 1.00 52.66 84 PHE A O 1
ATOM 699 N N . LEU A 1 85 ? -9.923 2.935 0.964 1.00 46.31 85 LEU A N 1
ATOM 700 C CA . LEU A 1 85 ? -10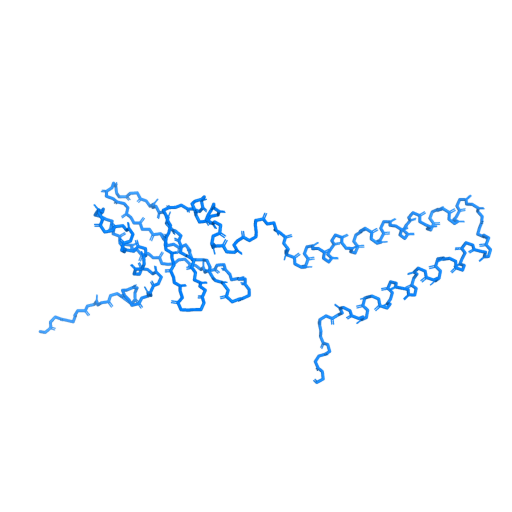.630 3.770 1.921 1.00 46.31 85 LEU A CA 1
ATOM 701 C C . LEU A 1 85 ? -9.548 4.598 2.625 1.00 46.31 85 LEU A C 1
ATOM 703 O O . LEU A 1 85 ? -8.769 4.032 3.397 1.00 46.31 85 LEU A O 1
ATOM 707 N N . PRO A 1 86 ? -9.433 5.910 2.354 1.00 50.22 86 PRO A N 1
ATOM 708 C CA . PRO A 1 86 ? -8.444 6.732 3.010 1.00 50.22 86 PRO A CA 1
ATOM 709 C C . PRO A 1 86 ? -9.044 7.133 4.352 1.00 50.22 86 PRO A C 1
ATOM 711 O O . PRO A 1 86 ? -9.490 8.254 4.489 1.00 50.22 86 PRO A O 1
ATOM 714 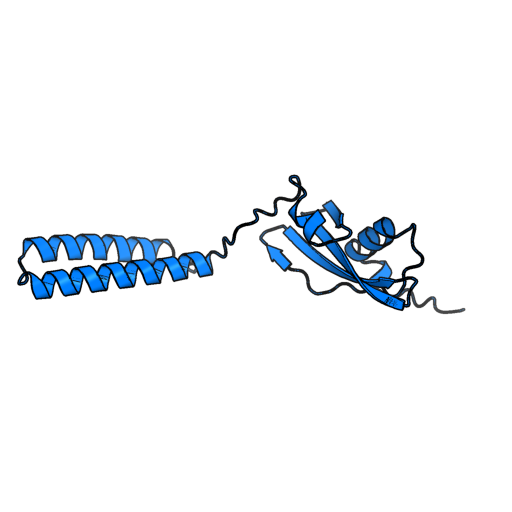N N . PHE A 1 87 ? -9.147 6.202 5.301 1.00 43.59 87 PHE A N 1
ATOM 715 C CA . PHE A 1 87 ? -9.332 6.477 6.729 1.00 43.59 87 PHE A CA 1
ATOM 716 C C . PHE A 1 87 ? -9.143 5.172 7.504 1.00 43.59 87 PHE A C 1
ATOM 718 O O . PHE A 1 87 ? -10.029 4.327 7.533 1.00 43.59 87 PHE A O 1
ATOM 725 N N . TYR A 1 88 ? -7.957 5.014 8.093 1.00 47.28 88 TYR A N 1
ATOM 726 C CA . TYR A 1 88 ? -7.727 4.509 9.452 1.00 47.28 88 TYR A CA 1
ATOM 727 C C . TYR A 1 88 ? -8.896 3.720 10.096 1.00 47.28 88 TYR A C 1
ATOM 729 O O . TYR A 1 88 ? -9.468 4.131 11.099 1.00 47.28 88 TYR A O 1
ATOM 737 N N . GLN A 1 89 ? -9.246 2.557 9.547 1.00 49.62 89 GLN A N 1
ATOM 738 C CA . GLN A 1 89 ? -9.888 1.483 10.307 1.00 49.62 89 GLN A CA 1
ATOM 739 C C . GLN A 1 89 ? -8.811 0.465 10.654 1.00 49.62 89 GLN A C 1
ATOM 741 O O . GLN A 1 89 ? -8.892 -0.714 10.315 1.00 49.62 89 GLN A O 1
ATOM 746 N N . ASP A 1 90 ? -7.763 0.941 11.323 1.00 54.75 90 ASP A N 1
ATOM 747 C CA . ASP A 1 90 ? -7.043 0.044 12.200 1.00 54.75 90 ASP A CA 1
ATOM 748 C C . ASP A 1 90 ? -8.041 -0.340 13.298 1.00 54.75 90 ASP A C 1
ATOM 750 O O . ASP A 1 90 ? -8.376 0.457 14.181 1.00 54.75 90 ASP A O 1
ATOM 754 N N . HIS A 1 91 ? -8.625 -1.532 13.155 1.00 57.69 91 HIS A N 1
ATOM 755 C CA . HIS A 1 91 ? -9.5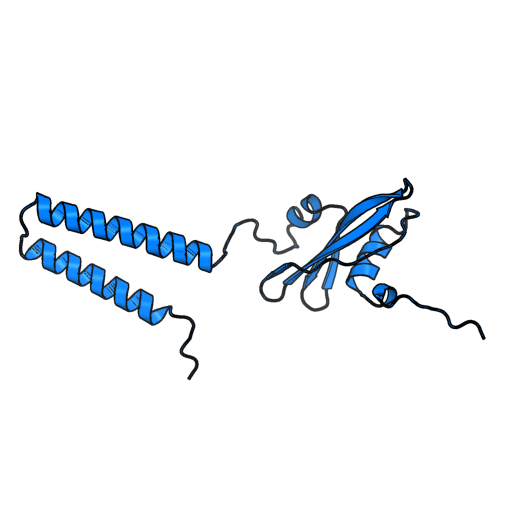84 -2.067 14.111 1.00 57.69 91 HIS A CA 1
ATOM 756 C C . HIS A 1 91 ? -9.000 -2.057 15.523 1.00 57.69 91 HIS A C 1
ATOM 758 O O . HIS A 1 91 ? -9.762 -1.924 16.476 1.00 57.69 91 HIS A O 1
ATOM 764 N N . ASP A 1 92 ? -7.678 -2.141 15.670 1.00 61.47 92 ASP A N 1
ATOM 765 C CA . ASP A 1 92 ? -7.030 -2.098 16.972 1.00 61.47 92 ASP A CA 1
ATOM 766 C C . ASP A 1 92 ? -6.954 -0.668 17.515 1.00 61.47 92 ASP A C 1
ATOM 768 O O . ASP A 1 92 ? -7.321 -0.446 18.668 1.00 61.47 92 ASP A O 1
ATOM 772 N N . SER A 1 93 ? -6.651 0.333 16.684 1.00 61.84 93 SER A N 1
ATOM 773 C CA . SER A 1 93 ? -6.780 1.748 17.068 1.00 61.84 93 SER A CA 1
ATOM 774 C C . SER A 1 93 ? -8.217 2.131 17.446 1.00 61.84 93 SER A C 1
ATOM 776 O O . SER A 1 93 ? -8.432 2.803 18.456 1.00 61.84 93 SER A O 1
ATOM 778 N N . LEU A 1 94 ? -9.222 1.666 16.695 1.00 63.38 94 LEU A N 1
ATOM 779 C CA . LEU A 1 94 ? -10.632 1.882 17.043 1.00 63.38 94 LEU A CA 1
ATOM 780 C C . LEU A 1 94 ? -11.012 1.186 18.355 1.00 63.38 94 LEU A C 1
ATOM 782 O O . LEU A 1 94 ? -11.674 1.805 19.184 1.00 63.38 94 LEU A O 1
ATOM 786 N N . LYS A 1 95 ? -10.553 -0.052 18.592 1.00 67.75 95 LYS A N 1
ATOM 787 C CA . LYS A 1 95 ? -10.737 -0.748 19.879 1.00 67.75 95 LYS A CA 1
ATOM 788 C C . LYS A 1 95 ? -10.060 -0.012 21.031 1.00 67.75 95 LYS A C 1
ATOM 790 O O . LYS A 1 95 ? -10.622 0.026 22.119 1.00 67.75 95 LYS A O 1
ATOM 795 N N . ILE A 1 96 ? -8.886 0.577 20.820 1.00 71.62 96 ILE A N 1
ATOM 796 C CA . ILE A 1 96 ? -8.184 1.348 21.851 1.00 71.62 96 ILE A CA 1
ATOM 797 C C . ILE A 1 96 ? -8.955 2.639 22.161 1.00 71.62 96 ILE A C 1
ATOM 799 O O . ILE A 1 96 ? -9.220 2.909 23.329 1.00 71.62 96 ILE A O 1
ATOM 803 N N . ILE A 1 97 ? -9.390 3.396 21.146 1.00 71.25 97 ILE A N 1
ATOM 804 C CA . ILE A 1 97 ? -10.187 4.627 21.319 1.00 71.25 97 ILE A CA 1
ATOM 805 C C . ILE A 1 97 ? -11.524 4.314 22.010 1.00 71.25 97 ILE A C 1
ATOM 807 O O . ILE A 1 97 ? -11.817 4.883 23.058 1.00 71.25 97 ILE A O 1
ATOM 811 N N . THR A 1 98 ? -12.283 3.366 21.450 1.00 73.75 98 THR A N 1
ATOM 812 C CA . THR A 1 98 ? -13.002 2.301 22.170 1.00 73.75 98 THR A CA 1
ATOM 813 C C . THR A 1 98 ? -12.939 2.314 23.701 1.00 73.75 98 THR A C 1
ATOM 815 O O . THR A 1 98 ? -13.707 2.950 24.423 1.00 73.75 98 THR A O 1
ATOM 818 N N . ILE A 1 99 ? -11.956 1.558 24.177 1.00 77.12 99 ILE A N 1
ATOM 819 C CA . ILE A 1 99 ? -11.655 1.289 25.577 1.00 77.12 99 ILE A CA 1
ATOM 820 C C . ILE A 1 99 ? -11.357 2.579 26.348 1.00 77.12 99 ILE A C 1
ATOM 822 O O . ILE A 1 99 ? -11.842 2.724 27.468 1.00 77.12 99 ILE A O 1
ATOM 826 N N . ILE A 1 100 ? -10.617 3.530 25.767 1.00 75.62 100 ILE A N 1
ATOM 827 C CA . ILE A 1 100 ? -10.276 4.803 26.423 1.00 75.62 100 ILE A CA 1
ATOM 828 C C . ILE A 1 100 ? -11.538 5.624 26.709 1.00 75.62 100 ILE A C 1
ATOM 830 O O . ILE A 1 100 ? -11.725 6.086 27.833 1.00 75.62 100 ILE A O 1
ATOM 834 N N . LEU A 1 101 ? -12.430 5.779 25.727 1.00 77.50 101 LEU A N 1
ATOM 835 C CA . LEU A 1 101 ? -13.691 6.503 25.906 1.00 77.50 101 LEU A CA 1
ATOM 836 C C . LEU A 1 101 ? -14.577 5.829 26.955 1.00 77.50 101 LEU A C 1
ATOM 838 O O . LEU A 1 101 ? -15.178 6.517 27.781 1.00 77.50 101 LEU A O 1
ATOM 842 N N . MET A 1 102 ? -14.618 4.494 26.969 1.00 77.62 102 MET A N 1
ATOM 843 C CA . MET A 1 102 ? -15.359 3.758 27.993 1.00 77.62 102 MET A CA 1
ATOM 844 C C . MET A 1 102 ? -14.755 3.931 29.391 1.00 77.62 102 MET A C 1
ATOM 846 O O . MET A 1 102 ? -15.501 4.132 30.348 1.00 77.62 102 MET A O 1
ATOM 850 N N . ALA A 1 103 ? -13.426 3.912 29.523 1.00 79.69 103 ALA A N 1
ATOM 851 C CA . ALA A 1 103 ? -12.747 4.154 30.794 1.00 79.69 103 ALA A CA 1
ATOM 852 C C . ALA A 1 103 ? -13.040 5.567 31.323 1.00 79.69 103 ALA A C 1
ATOM 854 O O . ALA A 1 103 ? -13.393 5.721 32.490 1.00 79.69 103 ALA A O 1
ATOM 855 N N . LEU A 1 104 ? -12.986 6.582 30.454 1.00 76.50 104 LEU A N 1
ATOM 856 C CA . LEU A 1 104 ? -13.323 7.963 30.806 1.00 76.50 104 LEU A CA 1
ATOM 857 C C . LEU A 1 104 ? -14.784 8.106 31.248 1.00 76.50 104 LEU A C 1
ATOM 859 O O . LEU A 1 104 ? -15.054 8.749 32.263 1.00 76.50 104 LEU A O 1
ATOM 863 N N . ALA A 1 105 ? -15.722 7.482 30.530 1.00 76.81 105 ALA A N 1
ATOM 864 C CA . ALA A 1 105 ? -17.135 7.485 30.899 1.00 76.81 105 ALA A CA 1
ATOM 865 C C . ALA A 1 105 ? -17.368 6.818 32.265 1.00 76.81 105 ALA A C 1
ATOM 867 O O . ALA A 1 105 ? -18.124 7.338 33.087 1.00 76.81 105 ALA A O 1
ATOM 868 N N . PHE A 1 106 ? -16.676 5.710 32.540 1.00 81.31 106 PHE A N 1
ATOM 869 C CA . PHE A 1 106 ? -16.752 5.025 33.827 1.00 81.31 106 PHE A CA 1
ATOM 870 C C . PHE A 1 106 ? -16.179 5.876 34.967 1.00 81.31 106 PHE A C 1
ATOM 872 O O . PHE A 1 106 ? -16.820 6.021 36.008 1.00 81.31 106 PHE A O 1
ATOM 879 N N . SER A 1 107 ? -15.013 6.499 34.764 1.00 80.38 107 SER A N 1
ATOM 880 C CA . SER A 1 107 ? -14.416 7.415 35.741 1.00 80.38 107 SER A CA 1
ATOM 881 C C . SER A 1 107 ? -15.323 8.612 36.030 1.00 80.38 107 SER A C 1
ATOM 883 O O . SER A 1 107 ? -15.503 8.968 37.192 1.00 80.38 107 SER A O 1
ATOM 885 N N . ALA A 1 108 ? -15.943 9.201 35.004 1.00 77.31 108 ALA A N 1
ATOM 886 C CA . ALA A 1 108 ? -16.887 10.302 35.173 1.00 77.31 108 ALA A CA 1
ATOM 887 C C . ALA A 1 108 ? -18.141 9.874 35.953 1.00 77.31 108 ALA A C 1
ATOM 889 O O . ALA A 1 108 ? -18.571 10.584 36.861 1.00 77.31 108 ALA A O 1
ATOM 890 N N . ALA A 1 109 ? -18.695 8.695 35.656 1.00 74.31 109 ALA A N 1
ATOM 891 C CA . ALA A 1 109 ? -19.855 8.159 36.365 1.00 74.31 109 ALA A CA 1
ATOM 892 C C . ALA A 1 109 ? -19.539 7.807 37.831 1.00 74.31 109 ALA A C 1
ATOM 894 O O . ALA A 1 109 ? -20.356 8.055 38.718 1.00 74.31 109 ALA A O 1
ATOM 895 N N . PHE A 1 110 ? -18.337 7.293 38.107 1.00 77.12 110 PHE A N 1
ATOM 896 C CA . PHE A 1 110 ? -17.858 7.043 39.467 1.00 77.12 110 PHE A CA 1
ATOM 897 C C . PHE A 1 110 ? -17.673 8.345 40.255 1.00 77.12 110 PHE A C 1
ATOM 899 O O . PHE A 1 110 ? -18.171 8.464 41.373 1.00 77.12 110 PHE A O 1
ATOM 906 N N . LEU A 1 111 ? -17.017 9.349 39.663 1.00 78.69 111 LEU A N 1
ATOM 907 C CA . LEU A 1 111 ? -16.866 10.672 40.273 1.00 78.69 111 LEU A CA 1
ATOM 908 C C . LEU A 1 111 ? -18.225 11.322 40.550 1.00 78.69 111 LEU A C 1
ATOM 910 O O . LEU A 1 111 ? -18.415 11.899 41.618 1.00 78.69 111 LEU A O 1
ATOM 914 N N . TYR A 1 112 ? -19.180 11.182 39.628 1.00 77.19 112 TYR A N 1
ATOM 915 C CA . TYR A 1 112 ? -20.549 11.651 39.819 1.00 77.19 112 TYR A CA 1
ATOM 916 C C . TYR A 1 112 ? -21.227 10.962 41.009 1.00 77.19 112 TYR A C 1
ATOM 918 O O . TYR A 1 112 ? -21.762 11.653 41.865 1.00 77.19 112 TYR A O 1
ATOM 926 N N . LEU A 1 113 ? -21.139 9.632 41.116 1.00 72.44 113 LEU A N 1
ATOM 927 C CA . LEU A 1 113 ? -21.678 8.852 42.241 1.00 72.44 113 LEU A CA 1
ATOM 928 C C . LEU A 1 113 ? -21.087 9.258 43.598 1.00 72.44 113 LEU A C 1
ATOM 930 O O . LEU A 1 113 ? -21.816 9.351 44.588 1.00 72.44 113 LEU A O 1
ATOM 934 N N . VAL A 1 114 ? -19.773 9.493 43.643 1.00 75.62 114 VAL A N 1
ATOM 935 C CA . VAL A 1 114 ? -19.075 9.963 44.848 1.00 75.62 114 VAL A CA 1
ATOM 936 C C . VAL A 1 114 ? -19.533 11.378 45.212 1.00 75.62 114 VAL A C 1
ATOM 938 O O . VAL A 1 114 ? -19.815 11.644 46.378 1.00 75.62 114 VAL A O 1
ATOM 941 N N . ALA A 1 115 ? -19.665 12.269 44.226 1.00 74.75 115 ALA A N 1
ATOM 942 C CA . ALA A 1 115 ? -20.085 13.653 44.437 1.00 74.75 115 ALA A CA 1
ATOM 943 C C . ALA A 1 115 ? -21.575 13.791 44.797 1.00 74.75 115 ALA A C 1
ATOM 945 O O . ALA A 1 115 ? -21.939 14.663 45.583 1.00 74.75 115 ALA A O 1
ATOM 946 N N . SER A 1 116 ? -22.448 12.945 44.245 1.00 67.69 116 SER A N 1
ATOM 947 C CA . SER A 1 116 ? -23.899 13.023 44.451 1.00 67.69 116 SER A CA 1
ATOM 948 C C . SER A 1 116 ? -24.376 12.360 45.746 1.00 67.69 116 SER A C 1
ATOM 950 O O . SER A 1 116 ? -25.560 12.467 46.072 1.00 67.69 116 SER A O 1
ATOM 952 N N . GLY A 1 117 ? -23.483 11.657 46.456 1.00 61.28 117 GLY A N 1
ATOM 953 C CA . GLY A 1 117 ? -23.836 10.705 47.506 1.00 61.28 117 GLY A CA 1
ATOM 954 C C . GLY A 1 117 ? -24.536 9.498 46.883 1.00 61.28 117 GLY A C 1
ATOM 955 O O . GLY A 1 117 ? -25.584 9.644 46.259 1.00 61.28 117 GLY A O 1
ATOM 956 N N . ALA A 1 118 ? -23.945 8.308 46.989 1.00 60.12 118 ALA A N 1
ATOM 957 C CA . ALA A 1 118 ? -24.402 7.121 46.269 1.00 60.12 118 ALA A CA 1
ATOM 958 C C . ALA A 1 118 ? -25.871 6.776 46.588 1.00 60.12 118 ALA A C 1
ATOM 960 O O . ALA A 1 118 ? -26.178 6.158 47.607 1.00 60.12 118 ALA A O 1
ATOM 961 N N . LYS A 1 119 ? -26.788 7.177 45.701 1.00 66.06 119 LYS A N 1
ATOM 962 C CA . LYS A 1 119 ? -28.197 6.788 45.757 1.00 66.06 119 LYS A CA 1
ATOM 963 C C . LYS A 1 119 ? -28.364 5.428 45.069 1.00 66.06 119 LYS A C 1
ATOM 965 O O . LYS A 1 119 ? -27.710 5.173 44.055 1.00 66.06 119 LYS A O 1
ATOM 970 N N . PRO A 1 120 ? -29.243 4.550 45.577 1.00 65.75 120 PRO A N 1
ATOM 971 C CA . PRO A 1 120 ? -29.413 3.194 45.049 1.00 65.75 120 PRO A CA 1
ATOM 972 C C . PRO A 1 120 ? -29.810 3.153 43.560 1.00 65.75 120 PRO A C 1
ATOM 974 O O . PRO A 1 120 ? -29.371 2.266 42.832 1.00 65.75 120 PRO A O 1
ATOM 977 N N . GLU A 1 121 ? -30.551 4.152 43.075 1.00 70.00 121 GLU A N 1
ATOM 978 C CA . GLU A 1 121 ? -30.944 4.294 41.661 1.00 70.00 121 GLU A CA 1
ATOM 979 C C . GLU A 1 121 ? -29.735 4.515 40.733 1.00 70.00 121 GLU A C 1
ATOM 981 O O . GLU A 1 121 ? -29.649 3.954 39.640 1.00 70.00 121 GLU A O 1
ATOM 986 N N . SER A 1 122 ? -28.752 5.290 41.196 1.00 64.00 122 SER A N 1
ATOM 987 C CA . SER A 1 122 ? -27.522 5.601 40.464 1.00 64.00 122 SER A CA 1
ATOM 988 C C . SER A 1 122 ? -26.615 4.370 40.325 1.00 64.00 122 SER A C 1
ATOM 990 O O . SER A 1 122 ? -25.960 4.186 39.300 1.00 64.00 122 SER A O 1
ATOM 992 N N . LEU A 1 123 ? -26.615 3.494 41.336 1.00 61.88 123 LEU A N 1
ATOM 993 C CA . LEU A 1 123 ? -25.900 2.214 41.325 1.00 61.88 123 LEU A CA 1
ATOM 994 C C . LEU A 1 123 ? -26.531 1.216 40.346 1.00 61.88 123 LEU A C 1
ATOM 996 O O . LEU A 1 123 ? -25.808 0.556 39.600 1.00 61.88 123 LEU A O 1
ATOM 1000 N N . GLN A 1 124 ? -27.863 1.132 40.289 1.00 68.12 124 GLN A N 1
ATOM 1001 C CA . GLN A 1 124 ? -28.563 0.271 39.326 1.00 68.12 124 GLN A CA 1
ATOM 1002 C C . GLN A 1 124 ? -28.258 0.656 37.875 1.00 68.12 124 GLN A C 1
ATOM 1004 O O . GLN A 1 124 ? -27.960 -0.220 37.060 1.00 68.12 124 GLN A O 1
ATOM 1009 N N . LEU A 1 125 ? -28.250 1.957 37.569 1.00 65.12 125 LEU A N 1
ATOM 1010 C CA . LEU A 1 125 ? -27.902 2.452 36.237 1.00 65.12 125 LEU A CA 1
ATOM 1011 C C . LEU A 1 125 ? -26.455 2.085 35.857 1.00 65.12 125 LEU A C 1
ATOM 1013 O O . LEU A 1 125 ? -26.202 1.603 34.753 1.00 65.12 125 LEU A O 1
ATOM 1017 N N . LEU A 1 126 ? -25.515 2.242 36.798 1.00 62.91 126 LEU A N 1
ATOM 1018 C CA . LEU A 1 126 ? -24.106 1.894 36.597 1.00 62.91 126 LEU A CA 1
ATOM 1019 C C . LEU A 1 126 ? -23.916 0.389 36.353 1.00 62.91 126 LEU A C 1
ATOM 1021 O O . LEU A 1 126 ? -23.124 -0.011 35.502 1.00 62.91 126 LEU A O 1
ATOM 1025 N N . THR A 1 127 ? -24.673 -0.442 37.072 1.00 69.69 127 THR A N 1
ATOM 1026 C CA . THR A 1 127 ? -24.620 -1.905 36.951 1.00 69.69 127 THR A CA 1
ATOM 1027 C C . THR A 1 127 ? -25.149 -2.369 35.590 1.00 69.69 127 THR A C 1
ATOM 1029 O O . THR A 1 127 ? -24.556 -3.249 34.969 1.00 69.69 127 THR A O 1
ATOM 1032 N N . GLY A 1 128 ? -26.216 -1.742 35.081 1.00 72.44 128 GLY A N 1
ATOM 1033 C CA . GLY A 1 128 ? -26.739 -2.012 33.737 1.00 72.44 128 GLY A CA 1
ATOM 1034 C C . GLY A 1 128 ? -25.747 -1.645 32.629 1.00 72.44 128 GLY A C 1
ATOM 1035 O O . GLY A 1 128 ? -25.531 -2.430 31.705 1.00 72.44 128 GLY A O 1
ATOM 1036 N N . ILE A 1 129 ? -25.080 -0.494 32.757 1.00 70.69 129 ILE A N 1
ATOM 1037 C CA . ILE A 1 129 ? -24.035 -0.059 31.819 1.00 70.69 129 ILE A CA 1
ATOM 1038 C C . ILE A 1 129 ? -22.834 -1.016 31.863 1.00 70.69 129 ILE A C 1
ATOM 1040 O O . ILE A 1 129 ? -22.361 -1.442 30.811 1.00 70.69 129 ILE A O 1
ATOM 1044 N N . LEU A 1 130 ? -22.386 -1.422 33.058 1.00 69.56 130 LEU A N 1
ATOM 1045 C CA . LEU A 1 130 ? -21.325 -2.422 33.243 1.00 69.56 130 LEU A CA 1
ATOM 1046 C C . LEU A 1 130 ? -21.679 -3.776 32.610 1.00 69.56 130 LEU A C 1
ATOM 1048 O O . LEU A 1 130 ? -20.828 -4.384 31.965 1.00 69.56 130 LEU A O 1
ATOM 1052 N N . GLY A 1 131 ? -22.926 -4.232 32.747 1.00 75.12 131 GLY A N 1
ATOM 1053 C CA . GLY A 1 131 ? -23.396 -5.476 32.133 1.00 75.12 131 GLY A CA 1
ATOM 1054 C C . GLY A 1 131 ? -23.343 -5.441 30.603 1.00 75.12 131 GLY A C 1
ATOM 1055 O O . GLY A 1 131 ? -22.862 -6.390 29.982 1.00 75.12 131 GLY A O 1
ATOM 1056 N N . LEU A 1 132 ? -23.761 -4.327 29.992 1.00 71.50 132 LEU A N 1
ATOM 1057 C CA . LEU A 1 132 ? -23.663 -4.125 28.540 1.00 71.50 132 LEU A CA 1
ATOM 1058 C C . LEU A 1 132 ? -22.203 -4.075 28.065 1.00 71.50 132 LEU A C 1
ATOM 1060 O O . LEU A 1 132 ? -21.868 -4.653 27.032 1.00 71.50 132 LEU A O 1
ATOM 1064 N N . LEU A 1 133 ? -21.328 -3.444 28.849 1.00 65.81 133 LEU A N 1
ATOM 1065 C CA . LEU A 1 133 ? -19.885 -3.371 28.612 1.00 65.81 133 LEU A CA 1
ATOM 1066 C C . LEU A 1 133 ? -19.220 -4.753 28.619 1.00 65.81 133 LEU A C 1
ATOM 1068 O O . LEU A 1 133 ? -18.470 -5.087 27.703 1.00 65.81 133 LEU A O 1
ATOM 1072 N N . VAL A 1 134 ? -19.515 -5.568 29.634 1.00 73.31 134 VAL A N 1
ATOM 1073 C CA . VAL A 1 134 ? -19.007 -6.942 29.745 1.00 73.31 134 VAL A CA 1
ATOM 1074 C C . VAL A 1 134 ? -19.530 -7.798 28.591 1.00 73.31 134 VAL A C 1
ATOM 1076 O O . VAL A 1 134 ? -18.748 -8.511 27.967 1.00 73.31 134 VAL A O 1
ATOM 1079 N N . GLY A 1 135 ? -20.816 -7.679 28.245 1.00 72.44 135 GLY A N 1
ATOM 1080 C CA . GLY A 1 135 ? -21.402 -8.377 27.098 1.00 72.44 135 GLY A CA 1
ATOM 1081 C C . GLY A 1 135 ? -20.734 -8.011 25.769 1.00 72.44 135 GLY A C 1
ATOM 1082 O O . GLY A 1 135 ? -20.420 -8.896 24.975 1.00 72.44 135 GLY A O 1
ATOM 1083 N N . TYR A 1 136 ? -20.447 -6.725 25.547 1.00 69.00 136 TYR A N 1
ATOM 1084 C CA . TYR A 1 136 ? -19.760 -6.257 24.342 1.00 69.00 136 TYR A CA 1
ATOM 1085 C C . TYR A 1 136 ? -18.303 -6.729 24.271 1.00 69.00 136 TYR A C 1
ATOM 1087 O O . TYR A 1 136 ? -17.846 -7.125 23.198 1.00 69.00 136 TYR A O 1
ATOM 1095 N N . LEU A 1 137 ? -17.581 -6.710 25.397 1.00 64.00 137 LEU A N 1
ATOM 1096 C CA . LEU A 1 137 ? -16.201 -7.189 25.465 1.00 64.00 137 LEU A CA 1
ATOM 1097 C C . LEU A 1 137 ? -16.125 -8.696 25.217 1.00 64.00 137 LEU A C 1
ATOM 1099 O O . LEU A 1 137 ? -15.330 -9.105 24.382 1.00 64.00 137 LEU A O 1
ATOM 1103 N N . ILE A 1 138 ? -16.979 -9.502 25.861 1.00 69.19 138 ILE A N 1
ATOM 1104 C CA . ILE A 1 138 ? -17.036 -10.960 25.658 1.00 69.19 138 ILE A CA 1
ATOM 1105 C C . ILE A 1 138 ? -17.434 -11.297 24.214 1.00 69.19 138 ILE A C 1
ATOM 1107 O O . ILE A 1 138 ? -16.805 -12.151 23.593 1.00 69.19 138 ILE A O 1
ATOM 1111 N N . GLY A 1 139 ? -18.432 -10.606 23.655 1.00 61.53 139 GLY A N 1
ATOM 1112 C CA . GLY A 1 139 ? -18.909 -10.840 22.289 1.00 61.53 139 GLY A CA 1
ATOM 1113 C C . GLY A 1 139 ? -17.924 -10.441 21.183 1.00 61.53 139 GLY A C 1
ATOM 1114 O O . GLY A 1 139 ? -18.070 -10.907 20.057 1.00 61.53 139 GLY A O 1
ATOM 1115 N N . ASN A 1 140 ? -16.918 -9.612 21.487 1.00 57.00 140 ASN A N 1
ATOM 1116 C CA . ASN A 1 140 ? -15.937 -9.113 20.517 1.00 57.00 140 ASN A CA 1
ATOM 1117 C C . ASN A 1 140 ? -14.481 -9.504 20.833 1.00 57.00 140 ASN A C 1
ATOM 1119 O O . ASN A 1 140 ? -13.566 -8.929 20.238 1.00 57.00 140 ASN A O 1
ATOM 1123 N N . VAL A 1 141 ? -14.225 -10.477 21.723 1.00 49.56 141 VAL A N 1
ATOM 1124 C CA . VAL A 1 141 ? -12.867 -11.030 21.889 1.00 49.56 141 VAL A CA 1
ATOM 1125 C C . VAL A 1 141 ? -12.512 -11.865 20.648 1.00 49.56 141 VAL A C 1
ATOM 1127 O O . VAL A 1 141 ? -13.128 -12.909 20.419 1.00 49.56 141 VAL A O 1
ATOM 1130 N N . PRO A 1 142 ? -11.500 -11.483 19.846 1.00 43.47 142 PRO A N 1
ATOM 1131 C CA . PRO A 1 142 ? -11.020 -12.325 18.762 1.00 43.47 142 PRO A CA 1
ATOM 1132 C C . PRO A 1 142 ? -10.236 -13.484 19.387 1.00 43.47 142 PRO A C 1
ATOM 1134 O O . PRO A 1 142 ? -9.119 -13.286 19.859 1.00 43.47 142 PRO A O 1
ATOM 1137 N N . GLY A 1 143 ? -10.820 -14.686 19.436 1.00 47.25 143 GLY A N 1
ATOM 1138 C CA . GLY A 1 143 ? -10.097 -15.846 19.970 1.00 47.25 143 GLY A CA 1
ATOM 1139 C C . GLY A 1 143 ? -10.871 -17.129 20.268 1.00 47.25 143 GLY A C 1
ATOM 1140 O O . GLY A 1 143 ? -10.228 -18.167 20.362 1.00 47.25 143 GLY A O 1
ATOM 1141 N N . GLN A 1 144 ? -12.204 -17.141 20.361 1.00 44.81 144 GLN A N 1
ATOM 1142 C CA . GLN A 1 144 ? -12.942 -18.413 20.454 1.00 44.81 144 GLN A CA 1
ATOM 1143 C C . GLN A 1 144 ? -13.351 -18.903 19.063 1.00 44.81 144 GLN A C 1
ATOM 1145 O O . GLN A 1 144 ? -14.505 -18.821 18.656 1.00 44.81 144 GLN A O 1
ATOM 1150 N N . LYS A 1 145 ? -12.366 -19.414 18.317 1.00 43.12 145 LYS A N 1
ATOM 1151 C CA . LYS A 1 145 ? -12.641 -20.463 17.333 1.00 43.12 145 LYS A CA 1
ATOM 1152 C C . LYS A 1 145 ? -12.752 -21.774 18.110 1.00 43.12 145 LYS A C 1
ATOM 1154 O O . LYS A 1 145 ? -11.739 -22.288 18.576 1.00 43.12 145 LYS A O 1
ATOM 1159 N N . SER A 1 146 ? -13.980 -22.245 18.290 1.00 43.25 146 SER A N 1
ATOM 1160 C CA . SER A 1 146 ? -14.297 -23.671 18.422 1.00 43.25 146 SER A CA 1
ATOM 1161 C C . SER A 1 146 ? -14.108 -24.368 17.081 1.00 43.25 146 SER A C 1
ATOM 1163 O O . SER A 1 146 ? -14.550 -23.756 16.079 1.00 43.25 146 SER A O 1
#